Protein AF-A0A4R4NKE1-F1 (afdb_monomer_lite)

InterPro domains:
  IPR027417 P-loop containing nucleoside triphosphate hydrolase [G3DSA:3.40.50.300] (26-113)
  IPR027417 P-loop containing nucleoside triphosphate hydrolase [SSF52540] (37-88)

pLDDT: mean 75.0, std 20.25, range [29.58, 95.06]

Sequence (118 aa):
MVERPRYSAANLTVLSWDEAVRRRPGSGLTEMTYVGDEPSVGLHPTDVESMIRILVRLRGSGNTVLVVEHDLDVIRQADWLIDLGPGPGRHGRTVLFQGHVAGCAGRDTPTGRALVPG

Organism: NCBI:txid1848320

Secondary structure (DSSP, 8-state):
--------S--EE-B---S-------SSS-S-EEEEESTTTT--HHHHHHHHHHHHHHHHTT-EEEEE---HHHHHT-S-EEEEESSSGGG--EEEEEE-GGGTTTSSSHHHHHTS--

Structure (mmCIF, N/CA/C/O backbone):
data_AF-A0A4R4NKE1-F1
#
_entry.id   AF-A0A4R4NKE1-F1
#
loop_
_atom_site.group_PDB
_atom_site.id
_atom_site.type_symbol
_atom_site.label_atom_id
_atom_site.label_alt_id
_atom_site.label_comp_id
_atom_site.label_asym_id
_atom_site.label_entity_id
_atom_site.label_seq_id
_atom_site.pdbx_PDB_ins_code
_atom_site.Cartn_x
_atom_site.Cartn_y
_atom_site.Cartn_z
_atom_site.occupancy
_atom_site.B_iso_or_equiv
_atom_site.auth_seq_id
_atom_site.auth_comp_id
_atom_site.auth_asym_id
_atom_site.auth_atom_id
_atom_site.pdbx_PDB_model_num
ATOM 1 N N . MET A 1 1 ? 23.299 -0.701 3.844 1.00 36.12 1 MET A N 1
ATOM 2 C CA . MET A 1 1 ? 22.622 0.078 2.790 1.00 36.12 1 MET A CA 1
ATOM 3 C C . MET A 1 1 ? 22.322 -0.881 1.650 1.00 36.12 1 MET A C 1
ATOM 5 O O . MET A 1 1 ? 23.194 -1.131 0.834 1.00 36.12 1 MET A O 1
ATOM 9 N N . VAL A 1 2 ? 21.165 -1.544 1.693 1.00 34.66 2 VAL A N 1
ATOM 10 C CA . VAL A 1 2 ? 20.740 -2.470 0.633 1.00 34.66 2 VAL A CA 1
ATOM 11 C C . VAL A 1 2 ? 19.893 -1.650 -0.329 1.00 34.66 2 VAL A C 1
ATOM 13 O O . VAL A 1 2 ? 18.839 -1.157 0.065 1.00 34.66 2 VAL A O 1
ATOM 16 N N . GLU A 1 3 ? 20.375 -1.444 -1.553 1.00 29.58 3 GLU A N 1
ATOM 17 C CA . GLU A 1 3 ? 19.560 -0.880 -2.629 1.00 29.58 3 GLU A CA 1
ATOM 18 C C . GLU A 1 3 ? 18.405 -1.844 -2.915 1.00 29.58 3 GLU A C 1
ATOM 20 O O . GLU A 1 3 ? 18.605 -2.929 -3.461 1.00 29.58 3 GLU A O 1
ATOM 25 N N . ARG A 1 4 ? 17.185 -1.469 -2.512 1.00 41.69 4 ARG A N 1
ATOM 26 C CA . ARG A 1 4 ? 15.968 -2.100 -3.032 1.00 41.69 4 ARG A CA 1
ATOM 27 C C . ARG A 1 4 ? 15.743 -1.597 -4.468 1.00 41.69 4 ARG A C 1
ATOM 29 O O . ARG A 1 4 ? 16.051 -0.433 -4.744 1.00 41.69 4 ARG A O 1
ATOM 36 N N . PRO A 1 5 ? 15.236 -2.433 -5.393 1.00 34.34 5 PRO A N 1
ATOM 37 C CA . PRO A 1 5 ? 15.061 -2.029 -6.782 1.00 34.34 5 PRO A CA 1
ATOM 38 C C . PRO A 1 5 ? 14.109 -0.832 -6.855 1.00 34.34 5 PRO A C 1
ATOM 40 O O . PRO A 1 5 ? 12.959 -0.915 -6.427 1.00 34.34 5 PRO A O 1
ATOM 43 N N . ARG A 1 6 ? 14.587 0.292 -7.396 1.00 40.69 6 ARG A N 1
ATOM 44 C CA . ARG A 1 6 ? 13.743 1.452 -7.700 1.00 40.69 6 ARG A CA 1
ATOM 45 C C . ARG A 1 6 ? 12.928 1.132 -8.949 1.00 40.69 6 ARG A C 1
ATOM 47 O O . ARG A 1 6 ? 13.414 1.289 -10.069 1.00 40.69 6 ARG A O 1
ATOM 54 N N . TYR A 1 7 ? 11.703 0.649 -8.776 1.00 41.72 7 TYR A N 1
ATOM 55 C CA . TYR A 1 7 ? 10.784 0.488 -9.899 1.00 41.72 7 TYR A CA 1
ATOM 56 C C . TYR A 1 7 ? 10.269 1.869 -10.330 1.00 41.72 7 TYR A C 1
ATOM 58 O O . TYR A 1 7 ? 9.632 2.584 -9.567 1.00 41.72 7 TYR A O 1
ATOM 66 N N . SER A 1 8 ? 10.588 2.254 -11.567 1.00 30.91 8 SER A N 1
ATOM 67 C CA . SER A 1 8 ? 10.319 3.567 -12.181 1.00 30.91 8 SER A CA 1
ATOM 68 C C . SER A 1 8 ? 8.863 3.741 -12.659 1.00 30.91 8 SER A C 1
ATOM 70 O O . SER A 1 8 ? 8.600 4.267 -13.736 1.00 30.91 8 SER A O 1
ATOM 72 N N . ALA A 1 9 ? 7.881 3.288 -11.887 1.00 33.88 9 ALA A N 1
ATOM 73 C CA . ALA A 1 9 ? 6.473 3.591 -12.138 1.00 33.88 9 ALA A CA 1
ATOM 74 C C . ALA A 1 9 ? 5.970 4.395 -10.941 1.00 33.88 9 ALA A C 1
ATOM 76 O O . ALA A 1 9 ? 6.087 3.924 -9.816 1.00 33.88 9 ALA A O 1
ATOM 77 N N . ALA A 1 10 ? 5.520 5.632 -11.174 1.00 34.00 10 ALA A N 1
ATOM 78 C CA . ALA A 1 10 ? 4.882 6.472 -10.162 1.00 34.00 10 ALA A CA 1
ATOM 79 C C . ALA A 1 10 ? 3.598 5.766 -9.699 1.00 34.00 10 ALA A C 1
ATOM 81 O O . ALA A 1 10 ? 2.582 5.854 -10.382 1.00 34.00 10 ALA A O 1
ATOM 82 N N . ASN A 1 11 ? 3.660 5.019 -8.597 1.00 41.75 11 ASN A N 1
ATOM 83 C CA . ASN A 1 11 ? 2.572 4.167 -8.143 1.00 41.75 11 ASN A CA 1
ATOM 84 C C . ASN A 1 11 ? 1.798 4.902 -7.043 1.00 41.75 11 ASN A C 1
ATOM 86 O O . ASN A 1 11 ? 2.315 5.157 -5.957 1.00 41.75 11 ASN A O 1
ATOM 90 N N . LEU A 1 12 ? 0.542 5.252 -7.322 1.00 40.06 12 LEU A N 1
ATOM 91 C CA . LEU A 1 12 ? -0.364 5.817 -6.326 1.00 40.06 12 LEU A CA 1
ATOM 92 C C . LEU A 1 12 ? -1.017 4.676 -5.541 1.00 40.06 12 LEU A C 1
ATOM 94 O O . LEU A 1 12 ? -2.049 4.129 -5.919 1.00 40.06 12 LEU A O 1
ATOM 98 N N . THR A 1 13 ? -0.437 4.307 -4.412 1.00 44.94 13 THR A N 1
ATOM 99 C CA . THR A 1 13 ? -1.127 3.393 -3.501 1.00 44.94 13 THR A CA 1
ATOM 100 C C . THR A 1 13 ? -2.276 4.148 -2.809 1.00 44.94 13 THR A C 1
ATOM 102 O O . THR A 1 13 ? -2.241 5.363 -2.625 1.00 44.94 13 THR A O 1
ATOM 105 N N . VAL A 1 14 ? -3.393 3.482 -2.516 1.00 46.16 14 VAL A N 1
ATOM 106 C CA . VAL A 1 14 ? -4.553 4.130 -1.879 1.00 46.16 14 VAL A CA 1
ATOM 107 C C . VAL A 1 14 ? -5.144 3.191 -0.839 1.00 46.16 14 VAL A C 1
ATOM 109 O O . VAL A 1 14 ? -5.972 2.357 -1.175 1.00 46.16 14 VAL A O 1
ATOM 112 N N . LEU A 1 15 ? -4.780 3.331 0.441 1.00 47.38 15 LEU A N 1
ATOM 113 C CA . LEU A 1 15 ? -5.402 2.548 1.523 1.00 47.38 15 LEU A CA 1
ATOM 114 C C . LEU A 1 15 ? -6.759 3.182 1.915 1.00 47.38 15 LEU A C 1
ATOM 116 O O . LEU A 1 15 ? -6.930 3.752 2.991 1.00 47.38 15 LEU A O 1
ATOM 120 N N . SER A 1 16 ? -7.747 3.126 1.021 1.00 43.41 16 SER A N 1
ATOM 121 C CA . SER A 1 16 ? -9.102 3.637 1.285 1.00 43.41 16 SER A CA 1
ATOM 122 C C . SER A 1 16 ? -10.163 2.558 1.074 1.00 43.41 16 SER A C 1
ATOM 124 O O . SER A 1 16 ? -10.157 1.914 0.030 1.00 43.41 16 SER A O 1
ATOM 126 N N . TRP A 1 17 ? -11.089 2.413 2.031 1.00 47.16 17 TRP A N 1
ATOM 127 C CA . TRP A 1 17 ? -12.430 1.823 1.859 1.00 47.16 17 TRP A CA 1
ATOM 128 C C . TRP A 1 17 ? -13.390 2.546 2.822 1.00 47.16 17 TRP A C 1
ATOM 130 O O . TRP A 1 17 ? -13.050 2.704 3.991 1.00 47.16 17 TRP A O 1
ATOM 140 N N . ASP A 1 18 ? -14.517 3.133 2.399 1.00 36.28 18 ASP A N 1
ATOM 141 C CA . ASP A 1 18 ? -15.692 2.551 1.716 1.00 36.28 18 ASP A CA 1
ATOM 142 C C . ASP A 1 18 ? -16.265 3.451 0.584 1.00 36.28 18 ASP A C 1
ATOM 144 O O . ASP A 1 18 ? -15.954 4.641 0.510 1.00 36.28 18 ASP A O 1
ATOM 148 N N . GLU A 1 19 ? -17.159 2.906 -0.260 1.00 41.88 19 GLU A N 1
ATOM 149 C CA . GLU A 1 19 ? -17.971 3.619 -1.280 1.00 41.88 19 GLU A CA 1
ATOM 150 C C . GLU A 1 19 ? -18.791 4.789 -0.702 1.00 41.88 19 GLU A C 1
ATOM 152 O O . GLU A 1 19 ? -19.266 5.670 -1.423 1.00 41.88 19 GLU A O 1
ATOM 157 N N . ALA A 1 20 ? -18.957 4.820 0.615 1.00 40.50 20 ALA A N 1
ATOM 158 C CA . ALA A 1 20 ? -19.643 5.867 1.325 1.00 40.50 20 ALA A CA 1
ATOM 159 C C . ALA A 1 20 ? -18.670 6.619 2.238 1.00 40.50 20 ALA A C 1
ATOM 161 O O . ALA A 1 20 ? -18.327 6.161 3.327 1.00 40.50 20 ALA A O 1
ATOM 162 N N . VAL A 1 21 ? -18.365 7.869 1.879 1.00 41.50 21 VAL A N 1
ATOM 163 C CA . VAL A 1 21 ? -18.093 8.921 2.871 1.00 41.50 21 VAL A CA 1
ATOM 164 C C . VAL A 1 21 ? -19.376 9.102 3.699 1.00 41.50 21 VAL A C 1
ATOM 166 O O . VAL A 1 21 ? -20.171 10.019 3.491 1.00 41.50 21 VAL A O 1
ATOM 169 N N . ARG A 1 22 ? -19.659 8.161 4.605 1.00 39.22 22 ARG A N 1
ATOM 170 C CA . ARG A 1 22 ? -20.779 8.231 5.544 1.00 39.22 22 ARG A CA 1
ATOM 171 C C . ARG A 1 22 ? -20.305 8.969 6.788 1.00 39.22 22 ARG A C 1
ATOM 173 O O . ARG A 1 22 ? -19.798 8.376 7.729 1.00 39.22 22 ARG A O 1
ATOM 180 N N . ARG A 1 23 ? -20.544 10.279 6.762 1.00 44.31 23 ARG A N 1
ATOM 181 C CA . ARG A 1 23 ? -20.568 11.190 7.915 1.00 44.31 23 ARG A CA 1
ATOM 182 C C . ARG A 1 23 ? -21.298 10.555 9.110 1.00 44.31 23 ARG A C 1
ATOM 184 O O . ARG A 1 23 ? -22.467 10.179 8.964 1.00 44.31 23 ARG A O 1
ATOM 191 N N . ARG A 1 24 ? -20.677 10.524 10.292 1.00 48.78 24 ARG A N 1
ATOM 192 C CA . ARG A 1 24 ? -21.339 10.333 11.594 1.00 48.78 24 ARG A CA 1
ATOM 193 C C . ARG A 1 24 ? -20.615 11.118 12.703 1.00 48.78 24 ARG A C 1
ATOM 195 O O . ARG A 1 24 ? -19.515 10.748 13.082 1.00 48.78 24 ARG A O 1
ATOM 202 N N . PRO A 1 25 ? -21.262 12.111 13.338 1.00 45.25 25 PRO A N 1
ATOM 203 C CA . PRO A 1 25 ? -20.598 12.941 14.336 1.00 45.25 25 PRO A CA 1
ATOM 204 C C . PRO A 1 25 ? -20.292 12.144 15.615 1.00 45.25 25 PRO A C 1
ATOM 206 O O . PRO A 1 25 ? -21.203 11.589 16.232 1.00 45.25 25 PRO A O 1
ATOM 209 N N . GLY A 1 26 ? -19.028 12.129 16.041 1.00 43.22 26 GLY A N 1
ATOM 210 C CA . GLY A 1 26 ? -18.615 11.543 17.318 1.00 43.22 26 GLY A CA 1
ATOM 211 C C . GLY A 1 26 ? -17.136 11.779 17.620 1.00 43.22 26 GLY A C 1
ATOM 212 O O . GLY A 1 26 ? -16.269 11.414 16.840 1.00 43.22 26 GLY A O 1
ATOM 213 N N . SER A 1 27 ? -16.855 12.417 18.753 1.00 55.12 27 SER A N 1
ATOM 214 C CA . SER A 1 27 ? -15.532 12.860 19.197 1.00 55.12 27 SER A CA 1
ATOM 215 C C . SER A 1 27 ? -14.556 11.708 19.488 1.00 55.12 27 SER A C 1
ATOM 217 O O . SER A 1 27 ? -14.703 10.988 20.474 1.00 55.12 27 SER A O 1
ATOM 219 N N . GLY A 1 28 ? -13.520 11.632 18.658 1.00 53.75 28 GLY A N 1
ATOM 220 C CA . GLY A 1 28 ? -12.275 10.863 18.740 1.00 53.75 28 GLY A CA 1
ATOM 221 C C . GLY A 1 28 ? -11.405 11.306 17.552 1.00 53.75 28 GLY A C 1
ATOM 222 O O . GLY A 1 28 ? -11.904 12.034 16.698 1.00 53.75 28 GLY A O 1
ATOM 223 N N . LEU A 1 29 ? -10.125 10.927 17.446 1.00 53.78 29 LEU A N 1
ATOM 224 C CA . LEU A 1 29 ? -9.354 11.092 16.189 1.00 53.78 29 LEU A CA 1
ATOM 225 C C . LEU A 1 29 ? -9.866 10.093 15.129 1.00 53.78 29 LEU A C 1
ATOM 227 O O . LEU A 1 29 ? -9.152 9.197 14.683 1.00 53.78 29 LEU A O 1
ATOM 231 N N . THR A 1 30 ? -11.151 10.202 14.835 1.00 55.12 30 THR A N 1
ATOM 232 C CA . THR A 1 30 ? -11.987 9.360 13.991 1.00 55.12 30 THR A CA 1
ATOM 233 C C . THR A 1 30 ? -12.647 10.287 12.973 1.00 55.12 30 THR A C 1
ATOM 235 O O . THR A 1 30 ? -12.861 11.458 13.275 1.00 55.12 30 THR A O 1
ATOM 238 N N . GLU A 1 31 ? -12.953 9.794 11.772 1.00 62.69 31 GLU A N 1
ATOM 239 C CA . GLU A 1 31 ? -13.391 10.613 10.621 1.00 62.69 31 GLU A CA 1
ATOM 240 C C . GLU A 1 31 ? -12.303 11.507 9.984 1.00 62.69 31 GLU A C 1
ATOM 242 O O . GLU A 1 31 ? -12.617 12.405 9.200 1.00 62.69 31 GLU A O 1
ATOM 247 N N . MET A 1 32 ? -11.017 11.264 10.263 1.00 73.25 32 MET A N 1
ATOM 248 C CA . MET A 1 32 ? -9.917 11.997 9.624 1.00 73.25 32 MET A CA 1
ATOM 249 C C . MET A 1 32 ? -9.413 11.270 8.371 1.00 73.25 32 MET A C 1
ATOM 251 O O . MET A 1 32 ? -9.393 10.038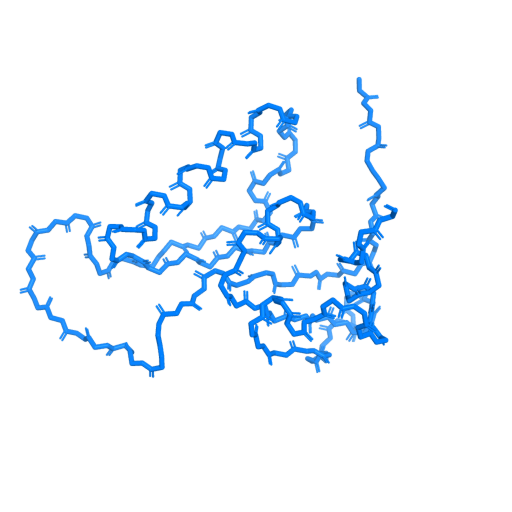 8.300 1.00 73.25 32 MET A O 1
ATOM 255 N N . THR A 1 33 ? -8.973 12.046 7.377 1.00 79.62 33 THR A N 1
ATOM 256 C CA . THR A 1 33 ? -8.239 11.530 6.214 1.00 79.62 33 THR A CA 1
ATOM 257 C C . THR A 1 33 ? -6.760 11.836 6.386 1.00 79.62 33 THR A C 1
ATOM 259 O O . THR A 1 33 ? -6.358 12.999 6.401 1.00 79.62 33 THR A O 1
ATOM 262 N N . TYR A 1 34 ? -5.955 10.789 6.515 1.00 81.62 34 TYR A N 1
ATOM 263 C CA . TYR A 1 34 ? -4.502 10.872 6.537 1.00 81.62 34 TYR A CA 1
ATOM 264 C C . TYR A 1 34 ? -3.990 10.712 5.112 1.00 81.62 34 TYR A C 1
ATOM 266 O O . TYR A 1 34 ? -4.344 9.743 4.447 1.00 81.62 34 TYR A O 1
ATOM 274 N N . VAL A 1 35 ? -3.174 11.657 4.651 1.00 85.25 35 VAL A N 1
ATOM 275 C CA . VAL A 1 35 ? -2.542 11.608 3.330 1.00 85.25 35 VAL A CA 1
ATOM 276 C C . VAL A 1 35 ? -1.030 11.606 3.523 1.00 85.25 35 VAL A C 1
ATOM 278 O O . VAL A 1 35 ? -0.501 12.511 4.167 1.00 85.25 35 VAL A O 1
ATOM 281 N N . GLY A 1 36 ? -0.351 10.586 3.006 1.00 86.62 36 GLY A N 1
ATOM 282 C CA . GLY A 1 36 ? 1.106 10.461 3.012 1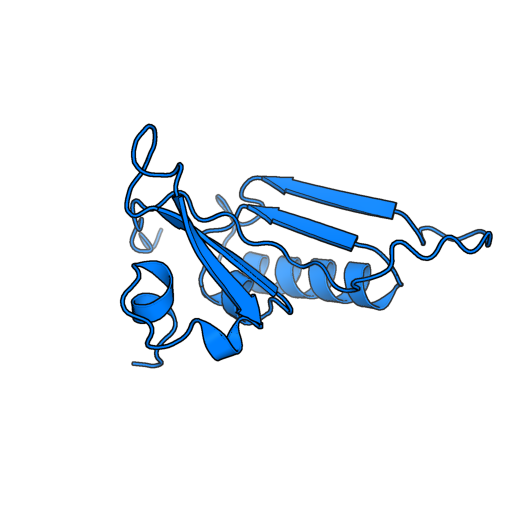.00 86.62 36 GLY A CA 1
ATOM 283 C C . GLY A 1 36 ? 1.657 10.351 1.594 1.00 86.62 36 GLY A C 1
ATOM 284 O O . GLY A 1 36 ? 1.050 9.709 0.740 1.00 86.62 36 GLY A O 1
ATOM 285 N N . ASP A 1 37 ? 2.806 10.970 1.352 1.00 85.56 37 ASP A N 1
ATOM 286 C CA . ASP A 1 37 ? 3.540 10.858 0.092 1.00 85.56 37 ASP A CA 1
ATOM 287 C C . ASP A 1 37 ? 4.850 10.116 0.363 1.00 85.56 37 ASP A C 1
ATOM 289 O O . ASP A 1 37 ? 5.689 10.615 1.113 1.00 85.56 37 ASP A O 1
ATOM 293 N N . GLU A 1 38 ? 4.957 8.890 -0.148 1.00 87.06 38 GLU A N 1
ATOM 294 C CA . GLU A 1 38 ? 6.097 7.980 0.017 1.00 87.06 38 GLU A CA 1
ATOM 295 C C . GLU A 1 38 ? 6.623 7.859 1.472 1.00 87.06 38 GLU A C 1
ATOM 297 O O . GLU A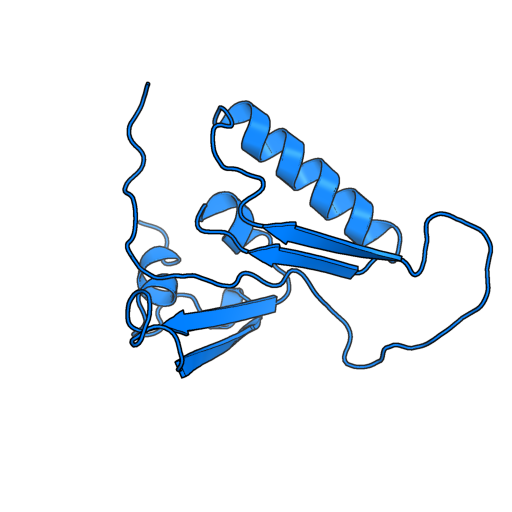 1 38 ? 7.818 8.049 1.731 1.00 87.06 38 GLU A O 1
ATOM 302 N N . PRO A 1 39 ? 5.762 7.550 2.466 1.00 89.06 39 PRO A N 1
ATOM 303 C CA . PRO A 1 39 ? 6.146 7.568 3.877 1.00 89.06 39 PRO A CA 1
ATOM 304 C C . PRO A 1 39 ? 7.216 6.526 4.249 1.00 89.06 39 PRO A C 1
ATOM 306 O O . PRO A 1 39 ? 7.887 6.698 5.268 1.00 89.06 39 PRO A O 1
ATOM 309 N N . SER A 1 40 ? 7.413 5.467 3.452 1.00 90.44 40 SER A N 1
ATOM 310 C CA . SER A 1 40 ? 8.475 4.483 3.678 1.00 90.44 40 SER A CA 1
ATOM 311 C C . SER A 1 40 ? 9.861 4.948 3.224 1.00 90.44 40 SER A C 1
ATOM 313 O O . SER A 1 40 ? 10.846 4.242 3.465 1.00 90.44 40 SER A O 1
ATOM 315 N N . VAL A 1 41 ? 9.982 6.082 2.522 1.00 91.12 41 VAL A N 1
ATOM 316 C CA . VAL A 1 41 ? 11.261 6.519 1.948 1.00 91.12 41 VAL A CA 1
ATOM 317 C C . VAL A 1 41 ? 12.290 6.786 3.039 1.00 91.12 41 VAL A C 1
ATOM 319 O O . VAL A 1 41 ? 12.073 7.541 3.981 1.00 91.12 41 VAL A O 1
ATOM 322 N N . GLY A 1 42 ? 13.456 6.155 2.887 1.00 90.19 42 GLY A N 1
ATOM 323 C CA . GLY A 1 42 ? 14.567 6.281 3.829 1.00 90.19 42 GLY A CA 1
ATOM 324 C C . GLY A 1 42 ? 14.414 5.455 5.108 1.00 90.19 42 GLY A C 1
ATOM 325 O O . GLY A 1 42 ? 15.344 5.445 5.914 1.00 90.19 42 GLY A O 1
ATOM 326 N N . LEU A 1 43 ? 13.303 4.732 5.288 1.00 91.81 43 LEU A N 1
ATOM 327 C CA . LEU A 1 43 ? 13.114 3.845 6.432 1.00 91.81 43 LEU A CA 1
ATOM 328 C C . LEU A 1 43 ? 13.916 2.547 6.279 1.00 91.81 43 LEU A C 1
ATOM 330 O O . LEU A 1 43 ? 14.037 1.974 5.193 1.00 91.81 43 LEU A O 1
ATOM 334 N N . HIS A 1 44 ? 14.449 2.050 7.396 1.00 92.44 44 HIS A N 1
ATOM 335 C CA . HIS A 1 44 ? 14.996 0.697 7.456 1.00 92.44 44 HIS A CA 1
ATOM 336 C C . HIS A 1 44 ? 13.852 -0.330 7.308 1.00 92.44 44 HIS A C 1
ATOM 338 O O . HIS A 1 44 ? 12.742 -0.049 7.757 1.00 92.44 44 HIS A O 1
ATOM 344 N N . PRO A 1 45 ? 14.068 -1.546 6.758 1.00 86.94 45 PRO A N 1
ATOM 345 C CA . PRO A 1 45 ? 12.995 -2.540 6.599 1.00 86.94 45 PRO A CA 1
ATOM 346 C C . PRO A 1 45 ? 12.164 -2.823 7.865 1.00 86.94 45 PRO A C 1
ATOM 348 O O . PRO A 1 45 ? 10.949 -2.973 7.796 1.00 86.94 45 PRO A O 1
ATOM 351 N N . THR A 1 46 ? 12.794 -2.840 9.040 1.00 89.94 46 THR A N 1
ATOM 352 C CA . THR A 1 46 ? 12.105 -3.011 10.337 1.00 89.94 46 THR A CA 1
ATOM 353 C C . THR A 1 46 ? 11.211 -1.816 10.704 1.00 89.94 46 THR A C 1
ATOM 355 O O . THR A 1 46 ? 10.176 -1.969 11.361 1.00 89.94 46 THR A O 1
ATOM 358 N N . ASP A 1 47 ? 11.585 -0.618 10.259 1.00 93.38 47 ASP A N 1
ATOM 359 C CA . ASP A 1 47 ? 10.811 0.603 10.473 1.00 93.38 47 ASP A CA 1
ATOM 360 C C . ASP A 1 47 ? 9.623 0.667 9.507 1.00 93.38 47 ASP A C 1
ATOM 362 O O . ASP A 1 47 ? 8.548 1.109 9.907 1.00 93.38 47 ASP A O 1
ATOM 366 N N . VAL A 1 48 ? 9.766 0.136 8.284 1.00 91.50 48 VAL A N 1
ATOM 367 C CA . VAL A 1 48 ? 8.649 -0.034 7.334 1.00 91.50 48 VAL A CA 1
ATOM 368 C C . VAL A 1 48 ? 7.560 -0.917 7.940 1.00 91.50 48 VAL A C 1
ATOM 370 O O . VAL A 1 48 ? 6.389 -0.548 7.930 1.00 91.50 48 VAL A O 1
ATOM 373 N N . GLU A 1 49 ? 7.929 -2.042 8.553 1.00 92.25 49 GLU A N 1
ATOM 374 C CA . GLU A 1 49 ? 6.961 -2.911 9.231 1.00 92.25 49 GLU A CA 1
ATOM 375 C C . GLU A 1 49 ? 6.244 -2.178 10.380 1.00 92.25 49 GLU A C 1
ATOM 377 O O . GLU A 1 49 ? 5.030 -2.294 10.568 1.00 92.25 49 GLU A O 1
ATOM 382 N N . SER A 1 50 ? 6.987 -1.365 11.133 1.00 95.06 50 SER A N 1
ATOM 383 C CA . SER A 1 50 ? 6.434 -0.539 12.209 1.00 95.06 50 SER A CA 1
ATOM 384 C C . SER A 1 50 ? 5.466 0.523 11.686 1.00 95.06 50 SER A C 1
ATOM 386 O O . SER A 1 50 ? 4.386 0.698 12.253 1.00 95.06 50 SER A O 1
ATOM 388 N N . MET A 1 51 ? 5.811 1.178 10.578 1.00 94.56 51 MET A N 1
ATOM 389 C CA . MET A 1 51 ? 4.958 2.135 9.883 1.00 94.56 51 MET A CA 1
ATOM 390 C C . MET A 1 51 ? 3.671 1.471 9.386 1.00 94.56 51 MET A C 1
ATOM 392 O O . MET A 1 51 ? 2.585 1.977 9.658 1.00 94.56 51 MET A O 1
ATOM 396 N N . ILE A 1 52 ? 3.768 0.308 8.737 1.00 92.62 52 ILE A N 1
ATOM 397 C CA . ILE A 1 52 ? 2.608 -0.472 8.283 1.00 92.62 52 ILE A CA 1
ATOM 398 C C . ILE A 1 52 ? 1.647 -0.729 9.447 1.00 92.62 52 ILE A C 1
ATOM 400 O O . ILE A 1 52 ? 0.451 -0.468 9.324 1.00 92.62 52 ILE A O 1
ATOM 404 N N . ARG A 1 53 ? 2.152 -1.169 10.611 1.00 93.94 53 ARG A N 1
ATOM 405 C CA . ARG A 1 53 ? 1.308 -1.390 11.800 1.00 93.94 53 ARG A CA 1
ATOM 406 C C . ARG A 1 53 ? 0.587 -0.118 12.252 1.00 93.94 53 ARG A C 1
ATOM 408 O O . ARG A 1 53 ? -0.568 -0.193 12.671 1.00 93.94 53 ARG A O 1
ATOM 415 N N . ILE A 1 54 ? 1.236 1.045 12.160 1.00 93.25 54 ILE A N 1
ATOM 416 C CA . ILE A 1 54 ? 0.612 2.340 12.469 1.00 93.25 54 ILE A CA 1
ATOM 417 C C . ILE A 1 54 ? -0.503 2.649 11.465 1.00 93.25 54 ILE A C 1
ATOM 419 O O . ILE A 1 54 ? -1.615 2.959 11.889 1.00 93.25 54 ILE A O 1
ATOM 423 N N . LEU A 1 55 ? -0.246 2.515 10.160 1.00 90.25 55 LEU A N 1
ATOM 424 C CA . LEU A 1 55 ? -1.240 2.767 9.108 1.00 90.25 55 LEU A CA 1
ATOM 425 C C . LEU A 1 55 ? -2.462 1.847 9.259 1.00 90.25 55 LEU A C 1
ATOM 427 O O . LEU A 1 55 ? -3.602 2.312 9.212 1.00 90.25 55 LEU A O 1
ATOM 431 N N . VAL A 1 56 ? -2.237 0.560 9.542 1.00 88.69 56 VAL A N 1
ATOM 432 C CA . VAL A 1 56 ? -3.299 -0.421 9.819 1.00 88.69 56 VAL A CA 1
ATOM 433 C C . VAL A 1 56 ? -4.111 -0.028 11.054 1.00 88.69 56 VAL A C 1
ATOM 435 O O . VAL A 1 56 ? -5.338 -0.103 11.033 1.00 88.69 56 VAL A O 1
ATOM 438 N N . ARG A 1 57 ? -3.462 0.440 12.127 1.00 88.62 57 ARG A N 1
ATOM 439 C CA . ARG A 1 57 ? -4.156 0.879 13.347 1.00 88.62 57 ARG A CA 1
ATOM 440 C C . ARG A 1 57 ? -4.965 2.160 13.135 1.00 88.62 57 ARG A C 1
ATOM 442 O O . ARG A 1 57 ? -6.072 2.265 13.666 1.00 88.62 57 ARG A O 1
ATOM 449 N N . LEU A 1 58 ? -4.439 3.116 12.367 1.00 85.69 58 LEU A N 1
ATOM 450 C CA . LEU A 1 58 ? -5.156 4.338 11.992 1.00 85.69 58 LEU A CA 1
ATOM 451 C C . LEU A 1 58 ? -6.426 3.994 11.213 1.00 85.69 58 LEU A C 1
ATOM 453 O O . LEU A 1 58 ? -7.508 4.443 11.593 1.00 85.69 58 LEU A O 1
ATOM 457 N N . ARG A 1 59 ? -6.305 3.124 10.204 1.00 82.25 59 ARG A N 1
ATOM 458 C CA . ARG A 1 59 ? -7.431 2.585 9.431 1.00 82.25 59 ARG A CA 1
ATOM 459 C C . ARG A 1 59 ? -8.444 1.859 10.320 1.00 82.25 59 ARG A C 1
ATOM 461 O O . ARG A 1 59 ? -9.631 2.170 10.284 1.00 82.25 59 ARG A O 1
ATOM 468 N N . GLY A 1 60 ? -7.978 0.957 11.185 1.00 80.56 60 GLY A N 1
ATOM 469 C CA . GLY A 1 60 ? -8.820 0.198 12.121 1.00 80.56 60 GLY A CA 1
ATOM 470 C C . GLY A 1 60 ? -9.581 1.059 13.136 1.00 80.56 60 GLY A C 1
ATOM 471 O O . GLY A 1 60 ? -10.552 0.594 13.725 1.00 80.56 60 GLY A O 1
ATOM 472 N N . SER A 1 61 ? -9.176 2.319 13.313 1.00 83.44 61 SER A N 1
ATOM 473 C CA . SER A 1 61 ? -9.847 3.292 14.181 1.00 83.44 61 SER A CA 1
ATOM 474 C C . SER A 1 61 ? -10.926 4.108 13.445 1.00 83.44 61 SER A C 1
ATOM 476 O O . SER A 1 61 ? -11.457 5.055 14.011 1.00 83.44 61 SER A O 1
ATOM 478 N N . GLY A 1 62 ? -11.260 3.762 12.194 1.00 74.81 62 GLY A N 1
ATOM 479 C CA . GLY A 1 62 ? -12.284 4.449 11.394 1.00 74.81 62 GLY A CA 1
ATOM 480 C C . GLY A 1 62 ? -11.773 5.680 10.640 1.00 74.81 62 GLY A C 1
ATOM 481 O O . GLY A 1 62 ? -12.547 6.595 10.367 1.00 74.81 62 GLY A O 1
ATOM 482 N N . ASN A 1 63 ? -10.475 5.721 10.324 1.00 79.25 63 ASN A N 1
ATOM 483 C CA . ASN A 1 63 ? -9.875 6.773 9.501 1.00 79.25 63 ASN A CA 1
ATOM 484 C C . ASN A 1 63 ? -9.620 6.292 8.070 1.00 79.25 63 ASN A C 1
ATOM 486 O O . ASN A 1 63 ? -9.401 5.105 7.832 1.00 79.25 63 ASN A O 1
ATOM 490 N N . THR A 1 64 ? -9.577 7.234 7.129 1.00 78.81 64 THR A N 1
ATOM 491 C CA . THR A 1 64 ? -9.127 6.974 5.751 1.00 78.81 64 THR A CA 1
ATOM 492 C C . THR A 1 64 ? -7.629 7.247 5.643 1.00 78.81 64 THR A C 1
ATOM 494 O O . THR A 1 64 ? -7.160 8.254 6.174 1.00 78.81 64 THR A O 1
ATOM 497 N N . VAL A 1 65 ? -6.869 6.375 4.969 1.00 85.06 65 VAL A N 1
ATOM 498 C CA . VAL A 1 65 ? -5.403 6.478 4.872 1.00 85.06 65 VAL A CA 1
ATOM 499 C C . VAL A 1 65 ? -4.958 6.422 3.405 1.00 85.06 65 VAL A C 1
ATOM 501 O O . VAL A 1 65 ? -4.776 5.375 2.809 1.00 85.06 65 VAL A O 1
ATOM 504 N N . LEU A 1 66 ? -4.746 7.567 2.780 1.00 85.75 66 LEU A N 1
ATOM 505 C CA . LEU A 1 66 ? -4.250 7.651 1.409 1.00 85.75 66 LEU A CA 1
ATOM 506 C C . LEU A 1 66 ? -2.716 7.727 1.424 1.00 85.75 66 LEU A C 1
ATOM 508 O O . LEU A 1 66 ? -2.179 8.653 2.021 1.00 85.75 66 LEU A O 1
ATOM 512 N N . VAL A 1 67 ? -1.999 6.794 0.787 1.00 87.06 67 VAL A N 1
ATOM 513 C CA . VAL A 1 67 ? -0.521 6.824 0.761 1.00 87.06 67 VAL A CA 1
ATOM 514 C C . VAL A 1 67 ? 0.032 6.539 -0.623 1.00 87.06 67 VAL A C 1
ATOM 516 O O . VAL A 1 67 ? -0.148 5.443 -1.125 1.00 87.06 67 VAL A O 1
ATOM 519 N N . VAL A 1 68 ? 0.761 7.476 -1.224 1.00 88.06 68 VAL A N 1
ATOM 520 C CA . VAL A 1 68 ? 1.580 7.169 -2.409 1.00 88.06 68 VAL A CA 1
ATOM 521 C C . VAL A 1 68 ? 2.709 6.249 -1.957 1.00 88.06 68 VAL A C 1
ATOM 523 O O . VAL A 1 68 ? 3.392 6.577 -0.992 1.00 88.06 68 VAL A O 1
ATOM 526 N N . GLU A 1 69 ? 2.891 5.097 -2.603 1.00 88.69 69 GLU A N 1
ATOM 527 C CA . GLU A 1 69 ? 3.895 4.127 -2.168 1.00 88.69 69 GLU A CA 1
ATOM 528 C C . GLU A 1 69 ? 4.411 3.257 -3.302 1.00 88.69 69 GLU A C 1
ATOM 530 O O . GLU A 1 69 ? 3.677 2.899 -4.228 1.00 88.69 69 GLU A O 1
ATOM 535 N N . HIS A 1 70 ? 5.665 2.851 -3.140 1.00 87.25 70 HIS A N 1
ATOM 536 C CA . HIS A 1 70 ? 6.376 1.938 -4.027 1.00 87.25 70 HIS A CA 1
ATOM 537 C C . HIS A 1 70 ? 6.857 0.678 -3.309 1.00 87.25 70 HIS A C 1
ATOM 539 O O . HIS A 1 70 ? 7.230 -0.289 -3.981 1.00 87.25 70 HIS A O 1
ATOM 545 N N . ASP A 1 71 ? 6.871 0.661 -1.971 1.00 89.38 71 ASP A N 1
ATOM 546 C CA . ASP A 1 71 ? 7.262 -0.536 -1.236 1.00 89.38 71 ASP A CA 1
ATOM 547 C C . ASP A 1 71 ? 6.154 -1.601 -1.316 1.00 89.38 71 ASP A C 1
ATOM 549 O O . ASP A 1 71 ? 5.012 -1.403 -0.891 1.00 89.38 71 ASP A O 1
ATOM 553 N N . LEU A 1 72 ? 6.496 -2.760 -1.887 1.00 90.19 72 LEU A N 1
ATOM 554 C CA . LEU A 1 72 ? 5.551 -3.856 -2.106 1.00 90.19 72 LEU A CA 1
ATOM 555 C C . LEU A 1 72 ? 4.994 -4.423 -0.797 1.00 90.19 72 LEU A C 1
ATOM 557 O O . LEU A 1 72 ? 3.885 -4.954 -0.800 1.00 90.19 72 LEU A O 1
ATOM 561 N N . ASP A 1 73 ? 5.730 -4.329 0.312 1.00 89.75 73 ASP A N 1
ATOM 562 C CA . ASP A 1 73 ? 5.256 -4.784 1.616 1.00 89.75 73 ASP A CA 1
ATOM 563 C C . ASP A 1 73 ? 4.133 -3.868 2.117 1.00 89.75 73 ASP A C 1
ATOM 565 O O . ASP A 1 73 ? 3.153 -4.365 2.668 1.00 89.75 73 ASP A O 1
ATOM 569 N N . VAL A 1 74 ? 4.203 -2.560 1.833 1.00 89.81 74 VAL A N 1
ATOM 570 C CA . VAL A 1 74 ? 3.106 -1.618 2.111 1.00 89.81 74 VAL A CA 1
ATOM 571 C C . VAL A 1 74 ? 1.933 -1.849 1.158 1.00 89.81 74 VAL A C 1
ATOM 573 O O . VAL A 1 74 ? 0.795 -1.986 1.611 1.00 89.81 74 VAL A O 1
ATOM 576 N N . ILE A 1 75 ? 2.199 -1.960 -0.150 1.00 90.69 75 ILE A N 1
ATOM 577 C CA . ILE A 1 75 ? 1.165 -2.168 -1.179 1.00 90.69 75 ILE A CA 1
ATOM 578 C C . ILE A 1 75 ? 0.348 -3.429 -0.886 1.00 90.69 75 ILE A C 1
ATOM 580 O O . ILE A 1 75 ? -0.875 -3.405 -0.985 1.00 90.69 75 ILE A O 1
ATOM 584 N N . ARG A 1 76 ? 0.988 -4.529 -0.473 1.00 89.44 76 ARG A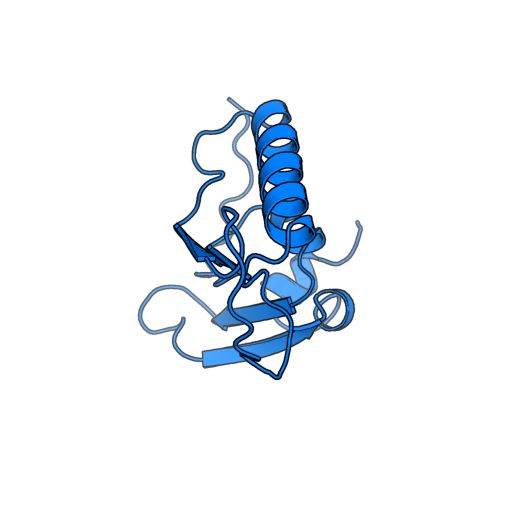 N 1
ATOM 585 C CA . ARG A 1 76 ? 0.300 -5.794 -0.153 1.00 89.44 76 ARG A CA 1
ATOM 586 C C . ARG A 1 76 ? -0.694 -5.690 1.004 1.00 89.44 76 ARG A C 1
ATOM 588 O O . ARG A 1 76 ? -1.611 -6.501 1.066 1.00 89.44 76 ARG A O 1
ATOM 595 N N . GLN A 1 77 ? -0.529 -4.724 1.907 1.00 89.62 77 GLN A N 1
ATOM 596 C CA . GLN A 1 77 ? -1.446 -4.502 3.036 1.00 89.62 77 GLN A CA 1
ATOM 597 C C . GLN A 1 77 ? -2.633 -3.601 2.668 1.00 89.62 77 GLN A C 1
ATOM 599 O O . GLN A 1 77 ? -3.478 -3.296 3.516 1.00 89.62 77 GLN A O 1
ATOM 604 N N . ALA A 1 78 ? -2.697 -3.151 1.414 1.00 85.69 78 ALA A N 1
ATOM 605 C CA . ALA A 1 78 ? -3.742 -2.278 0.926 1.00 85.69 78 ALA A CA 1
ATOM 606 C C . ALA A 1 78 ? -5.080 -2.984 0.744 1.00 85.69 78 ALA A C 1
ATOM 608 O O . ALA A 1 78 ? -5.167 -4.033 0.116 1.00 85.69 78 ALA A O 1
ATOM 609 N N . ASP A 1 79 ? -6.156 -2.355 1.216 1.00 83.88 79 ASP A N 1
ATOM 610 C CA . ASP A 1 79 ? -7.505 -2.822 0.889 1.00 83.88 79 ASP A CA 1
ATOM 611 C C . ASP A 1 79 ? -7.851 -2.510 -0.573 1.00 83.88 79 ASP A C 1
ATOM 613 O O . ASP A 1 79 ? -8.552 -3.283 -1.224 1.00 83.88 79 ASP A O 1
ATOM 617 N N . TRP A 1 80 ? -7.336 -1.394 -1.098 1.00 85.50 80 TRP A N 1
ATOM 618 C CA . TRP A 1 80 ? -7.575 -0.899 -2.449 1.00 85.50 80 TRP A CA 1
ATOM 619 C C . TRP A 1 80 ? -6.280 -0.385 -3.079 1.00 85.50 80 TRP A C 1
ATOM 621 O O . TRP A 1 80 ? -5.353 0.029 -2.393 1.00 85.50 80 TRP A O 1
ATOM 631 N N . LEU A 1 81 ? -6.191 -0.422 -4.401 1.00 87.44 81 LEU A N 1
ATOM 632 C CA . LEU A 1 81 ? -5.026 0.030 -5.149 1.00 87.44 81 LEU A CA 1
ATOM 633 C C . LEU A 1 81 ? -5.488 0.800 -6.384 1.00 87.44 81 LEU A C 1
ATOM 635 O O . LEU A 1 81 ? -6.411 0.363 -7.073 1.00 87.44 81 LEU A O 1
ATOM 639 N N . ILE A 1 82 ? -4.832 1.930 -6.658 1.00 88.44 82 ILE A N 1
ATOM 640 C CA . ILE A 1 82 ? -4.972 2.693 -7.901 1.00 88.44 82 ILE A CA 1
ATOM 641 C C . ILE A 1 82 ? -3.621 2.673 -8.617 1.00 88.44 82 ILE A C 1
ATOM 643 O O . ILE A 1 82 ? -2.767 3.526 -8.419 1.00 88.44 82 ILE A O 1
ATOM 647 N N . ASP A 1 83 ? -3.411 1.678 -9.467 1.00 88.06 83 ASP A N 1
ATOM 648 C CA . ASP A 1 83 ? -2.167 1.563 -10.220 1.00 88.06 83 ASP A CA 1
ATOM 649 C C . ASP A 1 83 ? -2.126 2.617 -11.334 1.00 88.06 83 ASP A C 1
ATOM 651 O O . ASP A 1 83 ? -3.012 2.657 -12.197 1.00 88.06 83 ASP A O 1
ATOM 655 N N . LEU A 1 84 ? -1.097 3.462 -11.320 1.00 87.81 84 LEU A N 1
ATOM 656 C CA . LEU A 1 84 ? -0.879 4.518 -12.303 1.00 87.81 84 LEU A CA 1
ATOM 657 C C . LEU A 1 84 ? 0.356 4.200 -13.143 1.00 87.81 84 LEU A C 1
ATOM 659 O O . LEU A 1 84 ? 1.382 3.752 -12.642 1.00 87.81 84 LEU A O 1
ATOM 663 N N . GLY A 1 85 ? 0.279 4.448 -14.446 1.00 85.31 85 GLY A N 1
ATOM 664 C CA . GLY A 1 85 ? 1.398 4.150 -15.332 1.00 85.31 85 GLY A CA 1
ATOM 665 C C . GLY A 1 85 ? 1.063 4.328 -16.809 1.00 85.31 85 GLY A C 1
ATOM 666 O O . GLY A 1 85 ? 0.147 5.094 -17.140 1.00 85.31 85 GLY A O 1
ATOM 667 N N . PRO A 1 86 ? 1.815 3.662 -17.715 1.00 80.75 86 PRO A N 1
ATOM 668 C CA . PRO A 1 86 ? 2.830 2.615 -17.477 1.00 80.75 86 PRO A CA 1
ATOM 669 C C . PRO A 1 86 ? 4.234 3.090 -17.069 1.00 80.75 86 PRO A C 1
ATOM 671 O O . PRO A 1 86 ? 5.114 2.255 -16.876 1.00 80.75 86 PRO A O 1
ATOM 674 N N . GLY A 1 87 ? 4.480 4.395 -16.957 1.00 77.69 87 GLY A N 1
ATOM 675 C CA . GLY A 1 87 ? 5.796 4.921 -16.587 1.00 77.69 87 GLY A CA 1
ATOM 676 C C . GLY A 1 87 ? 5.716 6.233 -15.809 1.00 77.69 87 GLY A C 1
ATOM 677 O O . GLY A 1 87 ? 4.628 6.678 -15.456 1.00 77.69 87 GLY A O 1
ATOM 678 N N . PRO A 1 88 ? 6.848 6.899 -15.550 1.00 75.00 88 PRO A N 1
ATOM 679 C CA . PRO A 1 88 ? 6.869 8.101 -14.734 1.00 75.00 88 PRO A CA 1
ATOM 680 C C . PRO A 1 88 ? 6.479 9.351 -15.541 1.00 75.00 88 PRO A C 1
ATOM 682 O O . PRO A 1 88 ? 6.515 9.388 -16.782 1.00 75.00 88 PRO A O 1
ATOM 685 N N . GLY A 1 89 ? 6.139 10.422 -14.820 1.00 75.69 89 GLY A N 1
ATOM 686 C CA . GLY A 1 89 ? 5.858 11.739 -15.390 1.00 75.69 89 GLY A CA 1
ATOM 687 C C . GLY A 1 89 ? 4.673 11.722 -16.356 1.00 75.69 89 GLY A C 1
ATOM 688 O O . GLY A 1 89 ? 3.562 11.333 -16.001 1.00 75.69 89 GLY A O 1
ATOM 689 N N . ARG A 1 90 ? 4.891 12.138 -17.612 1.00 76.94 90 ARG A N 1
ATOM 690 C CA . ARG A 1 90 ? 3.817 12.186 -18.624 1.00 76.94 90 ARG A CA 1
ATOM 691 C C . ARG A 1 90 ? 3.192 10.824 -18.927 1.00 76.94 90 ARG A C 1
ATOM 693 O O . ARG A 1 90 ? 2.062 10.788 -19.402 1.00 76.94 90 ARG A O 1
ATOM 700 N N . HIS A 1 91 ? 3.924 9.745 -18.658 1.00 71.75 91 HIS A N 1
ATOM 701 C CA . HIS A 1 91 ? 3.478 8.378 -18.888 1.00 71.75 91 HIS A CA 1
ATOM 702 C C . HIS A 1 91 ? 2.787 7.765 -17.666 1.00 71.75 91 HIS A C 1
ATOM 704 O O . HIS A 1 91 ? 2.484 6.588 -17.730 1.00 71.75 91 HIS A O 1
ATOM 710 N N . GLY A 1 92 ? 2.555 8.517 -16.582 1.00 74.38 92 GLY A N 1
ATOM 711 C CA . GLY A 1 92 ? 1.885 8.035 -15.361 1.00 74.38 92 GLY A CA 1
ATOM 712 C C . GLY A 1 92 ? 0.420 8.455 -15.252 1.00 74.38 92 GLY A C 1
ATOM 713 O O . GLY A 1 92 ? -0.192 8.337 -14.201 1.00 74.38 92 GLY A O 1
ATOM 714 N N . ARG A 1 93 ? -0.150 9.018 -16.322 1.00 81.44 93 ARG A N 1
ATOM 715 C CA . ARG A 1 93 ? -1.476 9.663 -16.304 1.00 81.44 93 ARG A CA 1
ATOM 716 C C . ARG A 1 93 ? -2.631 8.710 -16.609 1.00 81.44 93 ARG A C 1
ATOM 718 O O . ARG A 1 93 ? -3.748 9.171 -16.823 1.00 81.44 93 ARG A O 1
ATOM 725 N N . THR A 1 94 ? -2.360 7.409 -16.666 1.00 85.44 94 THR A N 1
ATOM 726 C CA . THR A 1 94 ? -3.363 6.391 -16.981 1.00 85.44 94 THR A CA 1
ATOM 727 C C . THR A 1 94 ? -3.571 5.504 -15.770 1.00 85.44 94 THR A C 1
ATOM 729 O O . THR A 1 94 ? -2.603 4.978 -15.222 1.00 85.44 94 THR A O 1
ATOM 732 N N . VAL A 1 95 ? -4.834 5.313 -15.389 1.00 88.31 95 VAL A N 1
ATOM 733 C CA . VAL A 1 95 ? -5.219 4.281 -14.425 1.00 88.31 95 VAL A CA 1
ATOM 734 C C . VAL A 1 95 ? -5.117 2.933 -15.126 1.00 88.31 95 VAL A C 1
ATOM 736 O O . VAL A 1 95 ? -5.896 2.636 -16.030 1.00 88.31 95 VAL A O 1
ATOM 739 N N . LEU A 1 96 ? -4.130 2.135 -14.733 1.00 88.88 96 LEU A N 1
ATOM 740 C CA . LEU A 1 96 ? -3.921 0.784 -15.255 1.00 88.88 96 LEU A CA 1
ATOM 741 C C . LEU A 1 96 ? -4.780 -0.241 -14.513 1.00 88.88 96 LEU A C 1
ATOM 743 O O . LEU A 1 96 ? -5.216 -1.235 -15.091 1.00 88.88 96 LEU A O 1
ATOM 747 N N . PHE A 1 97 ? -5.024 0.006 -13.227 1.00 89.19 97 PHE A N 1
ATOM 748 C CA . PHE A 1 97 ? -5.864 -0.824 -12.382 1.00 89.19 97 PHE A CA 1
ATOM 749 C C . PHE A 1 97 ? -6.481 0.009 -11.256 1.00 89.19 97 PHE A C 1
ATOM 751 O O . PHE A 1 97 ? -5.824 0.867 -10.676 1.00 89.19 97 PHE A O 1
ATOM 758 N N . GLN A 1 98 ? -7.735 -0.284 -10.925 1.00 89.12 98 GLN A N 1
ATOM 759 C CA . GLN A 1 98 ? -8.403 0.223 -9.736 1.00 89.12 98 GLN A CA 1
ATOM 760 C C . GLN A 1 98 ? -9.232 -0.908 -9.130 1.00 89.12 98 GLN A C 1
ATOM 762 O O . GLN A 1 98 ? -10.056 -1.509 -9.822 1.00 89.12 98 GLN A O 1
ATOM 767 N N . GLY A 1 99 ? -9.006 -1.216 -7.856 1.00 87.00 99 GLY A N 1
ATOM 768 C CA . GLY A 1 99 ? -9.710 -2.308 -7.191 1.00 87.00 99 GLY A CA 1
ATOM 769 C C . GLY A 1 99 ? -9.005 -2.811 -5.940 1.00 87.00 99 GLY A C 1
ATOM 770 O O . GLY A 1 99 ? -7.996 -2.255 -5.514 1.00 87.00 99 GLY A O 1
ATOM 771 N N . HIS A 1 100 ? -9.506 -3.910 -5.376 1.00 88.56 100 HIS A N 1
ATOM 772 C CA . HIS A 1 100 ? -8.813 -4.612 -4.296 1.00 88.56 100 HIS A CA 1
ATOM 773 C C . HIS A 1 100 ? -7.418 -5.065 -4.732 1.00 88.56 100 HIS A C 1
ATOM 775 O O . HIS A 1 100 ? -7.268 -5.592 -5.837 1.00 88.56 100 HIS A O 1
ATOM 781 N N . VAL A 1 101 ? -6.411 -4.934 -3.857 1.00 86.94 101 VAL A N 1
ATOM 782 C CA . VAL A 1 101 ? -5.012 -5.278 -4.187 1.00 86.94 101 VAL A CA 1
ATOM 783 C C . VAL A 1 101 ? -4.865 -6.712 -4.704 1.00 86.94 101 VAL A C 1
ATOM 785 O O . VAL A 1 101 ? -4.121 -6.960 -5.652 1.00 86.94 101 VAL A O 1
ATOM 788 N N . ALA A 1 102 ? -5.649 -7.645 -4.155 1.00 89.50 102 ALA A N 1
ATOM 789 C CA . ALA A 1 102 ? -5.669 -9.044 -4.574 1.00 89.50 102 ALA A CA 1
ATOM 790 C C . ALA A 1 102 ? -6.052 -9.217 -6.054 1.00 89.50 102 ALA A C 1
ATOM 792 O O . ALA A 1 102 ? -5.601 -10.153 -6.702 1.00 89.50 102 ALA A O 1
ATOM 793 N N . GLY A 1 103 ? -6.846 -8.295 -6.608 1.00 91.44 103 GLY A N 1
ATOM 794 C CA . GLY A 1 103 ? -7.190 -8.271 -8.026 1.00 91.44 103 GLY A CA 1
ATOM 795 C C . GLY A 1 103 ? -6.097 -7.684 -8.923 1.00 91.44 103 GLY A C 1
ATOM 796 O O . GLY A 1 103 ? -6.202 -7.803 -10.141 1.00 91.44 103 GLY A O 1
ATOM 797 N N . CYS A 1 104 ? -5.072 -7.029 -8.374 1.00 90.88 104 CYS A N 1
ATOM 798 C CA . CYS A 1 104 ? -3.965 -6.479 -9.161 1.00 90.88 104 CYS A CA 1
ATOM 799 C C . CYS A 1 104 ? -2.906 -7.534 -9.495 1.00 90.88 104 CYS A C 1
ATOM 801 O O . CYS A 1 104 ? -2.347 -7.520 -10.591 1.00 90.88 104 CYS A O 1
ATOM 803 N N . ALA A 1 105 ? -2.632 -8.447 -8.560 1.00 90.81 105 ALA A N 1
ATOM 804 C CA . ALA A 1 105 ? -1.575 -9.441 -8.704 1.00 90.81 105 ALA A CA 1
ATOM 805 C C . ALA A 1 105 ? -1.752 -10.281 -9.982 1.00 90.81 105 ALA A C 1
ATOM 807 O O . ALA A 1 105 ? -2.832 -10.801 -10.260 1.00 90.81 105 ALA A O 1
ATOM 808 N N . GLY A 1 106 ? -0.686 -10.394 -10.775 1.00 89.56 106 GLY A N 1
ATOM 809 C CA . GLY A 1 106 ? -0.683 -11.145 -12.033 1.00 89.56 106 GLY A CA 1
ATOM 810 C C . GLY A 1 106 ? -1.297 -10.415 -13.232 1.00 89.56 106 GLY A C 1
ATOM 811 O O . GLY A 1 106 ? -1.263 -10.951 -14.338 1.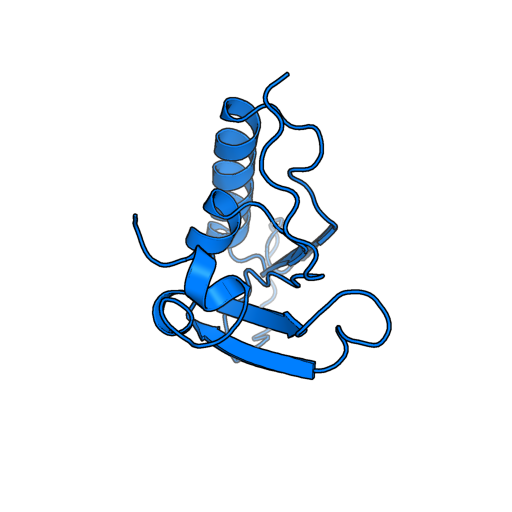00 89.56 106 GLY A O 1
ATOM 812 N N . ARG A 1 107 ? -1.823 -9.191 -13.064 1.00 91.38 107 ARG A N 1
ATOM 813 C CA . ARG A 1 107 ? -2.203 -8.347 -14.206 1.00 91.38 107 ARG A CA 1
ATOM 814 C C . ARG A 1 107 ? -0.967 -7.899 -14.982 1.00 91.38 107 ARG A C 1
ATOM 816 O O . ARG A 1 107 ? 0.114 -7.737 -14.416 1.00 91.38 107 ARG A O 1
ATOM 823 N N . ASP A 1 108 ? -1.154 -7.630 -16.273 1.00 91.00 108 ASP A N 1
ATOM 824 C CA . ASP A 1 108 ? -0.097 -7.123 -17.151 1.00 91.00 108 ASP A CA 1
ATOM 825 C C . ASP A 1 108 ? 0.161 -5.617 -16.949 1.00 91.00 108 ASP A C 1
ATOM 827 O O . ASP A 1 108 ? 0.042 -4.792 -17.852 1.00 91.00 108 ASP A O 1
ATOM 831 N N . THR A 1 109 ? 0.498 -5.247 -15.716 1.00 87.81 109 THR A N 1
ATOM 832 C CA . THR A 1 109 ? 0.933 -3.904 -15.325 1.00 87.81 109 THR A CA 1
ATOM 833 C C . THR A 1 109 ? 2.247 -4.014 -14.547 1.00 87.81 109 THR A C 1
ATOM 835 O O . THR A 1 109 ? 2.563 -5.092 -14.028 1.00 87.81 109 THR A O 1
ATOM 838 N N . PRO A 1 110 ? 3.063 -2.944 -14.459 1.00 88.31 110 PRO A N 1
ATOM 839 C CA . PRO A 1 110 ? 4.294 -2.976 -13.669 1.00 88.31 110 PRO A CA 1
ATOM 840 C C . PRO A 1 110 ? 4.058 -3.442 -12.226 1.00 88.31 110 PRO A C 1
ATOM 842 O O . PRO A 1 110 ? 4.754 -4.341 -11.752 1.00 8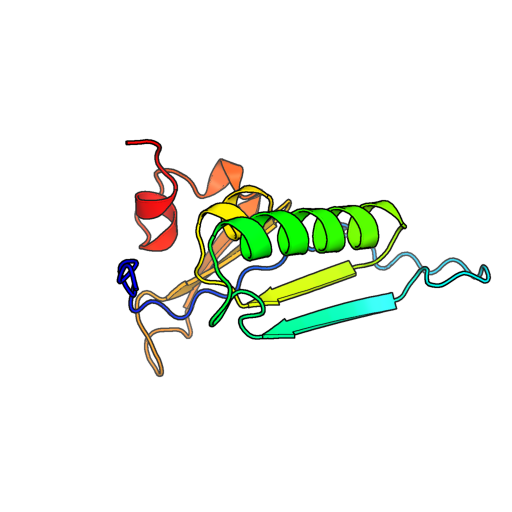8.31 110 PRO A O 1
ATOM 845 N N . THR A 1 111 ? 3.033 -2.895 -11.571 1.00 88.25 111 THR A N 1
ATOM 846 C CA . THR A 1 111 ? 2.666 -3.241 -10.193 1.00 88.25 111 THR A CA 1
ATOM 847 C C . THR A 1 111 ? 2.070 -4.644 -10.100 1.00 88.25 111 THR A C 1
ATOM 849 O O . THR A 1 111 ? 2.465 -5.421 -9.232 1.00 88.25 111 THR A O 1
ATOM 852 N N . GLY A 1 112 ? 1.192 -5.029 -11.033 1.00 91.31 112 GLY A N 1
ATOM 853 C CA . GLY A 1 112 ? 0.573 -6.357 -11.054 1.00 91.31 112 GLY A CA 1
ATOM 854 C C . GLY A 1 112 ? 1.590 -7.494 -11.157 1.00 91.31 112 GLY A C 1
ATOM 855 O O . GLY A 1 112 ? 1.481 -8.482 -10.426 1.00 91.31 112 GLY A O 1
ATOM 856 N N . ARG A 1 113 ? 2.630 -7.332 -11.987 1.00 91.56 113 ARG A N 1
ATOM 857 C CA . ARG A 1 113 ? 3.734 -8.302 -12.103 1.00 91.56 113 ARG A CA 1
ATOM 858 C C . ARG A 1 113 ? 4.606 -8.358 -10.846 1.00 91.56 113 ARG A C 1
ATOM 860 O O . ARG A 1 113 ? 5.036 -9.440 -10.467 1.00 91.56 113 ARG A O 1
ATOM 867 N N . ALA A 1 114 ? 4.841 -7.222 -10.189 1.00 90.44 114 ALA A N 1
ATOM 868 C CA . ALA A 1 114 ? 5.652 -7.151 -8.971 1.00 90.44 114 ALA A CA 1
ATOM 869 C C . ALA A 1 114 ? 4.947 -7.734 -7.728 1.00 90.44 114 ALA A C 1
ATOM 871 O O . ALA A 1 114 ? 5.602 -8.122 -6.760 1.00 90.44 114 ALA A O 1
ATOM 872 N N . LEU A 1 115 ? 3.612 -7.809 -7.746 1.00 89.62 115 LEU A N 1
ATOM 873 C CA . LEU A 1 115 ? 2.815 -8.373 -6.654 1.00 89.62 115 LEU A CA 1
ATOM 874 C C . LEU A 1 115 ? 2.726 -9.905 -6.667 1.00 89.62 115 LEU A C 1
ATOM 876 O O . LEU A 1 115 ? 2.322 -10.478 -5.655 1.00 89.62 115 LEU A O 1
ATOM 880 N N . VAL A 1 116 ? 3.104 -10.573 -7.762 1.00 86.88 116 VAL A N 1
ATOM 881 C CA . VAL A 1 116 ? 3.135 -12.042 -7.818 1.00 86.88 116 VAL A CA 1
ATOM 882 C C . VAL A 1 116 ? 4.233 -12.553 -6.870 1.00 86.88 116 VAL A C 1
ATOM 884 O O . VAL A 1 116 ? 5.368 -12.082 -6.970 1.00 86.88 116 VAL A O 1
ATOM 887 N N . PRO A 1 117 ? 3.932 -13.476 -5.936 1.00 73.38 117 PRO A N 1
ATOM 888 C CA . PRO A 1 117 ? 4.961 -14.118 -5.123 1.00 73.38 117 PRO A CA 1
ATOM 889 C C . PRO A 1 117 ? 5.982 -14.823 -6.025 1.00 73.38 117 PRO A C 1
ATOM 891 O O . PRO A 1 117 ? 5.586 -15.533 -6.951 1.00 73.38 117 PRO A O 1
ATOM 894 N N . GLY A 1 118 ? 7.270 -14.586 -5.772 1.00 57.91 118 GLY A N 1
ATOM 895 C CA . GLY A 1 118 ? 8.370 -15.314 -6.414 1.00 57.91 118 GLY A CA 1
ATOM 896 C C . GLY A 1 118 ? 8.549 -16.717 -5.855 1.00 57.91 118 GLY A C 1
ATOM 897 O O . GLY A 1 118 ? 8.124 -16.948 -4.700 1.00 57.91 118 GLY A O 1
#

Radius of gyration: 14.87 Å; chains: 1; bounding box: 44×28×38 Å

Foldseek 3Di:
DDDDDDDFAQWFFFQDDDPDPDDDDDDDLASEEAEEEAPCPPPDPVVVVVVLVVQVVCVVRHYTYGYRHDDLVSSVSGQWTFGFAQGPDPRRHDRPDTGGSVVLAPDPGSSNPVNDDD